Protein AF-A0A098E8P6-F1 (afdb_monomer_lite)

Organism: NCBI:txid717931

Radius of gyration: 12.78 Å; chains: 1; bounding box: 30×28×33 Å

Foldseek 3Di:
DDAQDDPDVQKGWHQQAFQARRDIKIWGFDDDPNDTFIEIACAQLAADPVCLVVVHHDQPDPRGDHPVSSSVSSVVCLVGHQWYNYNDDDIDGD

InterPro domains:
  IPR036866 Ribonuclease Z/Hydroxyacylglutathione hydrolase-like [G3DSA:3.60.15.10] (1-94)
  IPR036866 Ribonuclease Z/Hydroxyacylglutathione hydrolase-like [SSF56281] (2-93)

Sequence (94 aa):
MHDGEQIAEGVTVMYTPGHTAEHASLVLDTIVSGFKAKIVVAGDAIVSPSYYFLDRVWKFNGDFYSEEEAKRSIAKIKEIANYIIPGHGSIFTK

Secondary structure (DSSP, 8-state):
--TT-EEETTEEEEE-TTSSTT-EEEEEEEEETTEEEEEEEEEGGG--HHHHHTT-----STT---HHHHHHHHHHHHHH-SEEEESSS--EE-

pLDDT: mean 96.89, std 3.61, range [70.62, 98.75]

Structure (mmCIF, N/CA/C/O backbone):
data_AF-A0A098E8P6-F1
#
_entry.id   AF-A0A098E8P6-F1
#
loop_
_atom_site.group_PDB
_atom_site.id
_atom_site.type_symbol
_atom_site.label_atom_id
_atom_site.label_alt_id
_atom_site.label_comp_id
_atom_site.label_asym_id
_atom_site.labe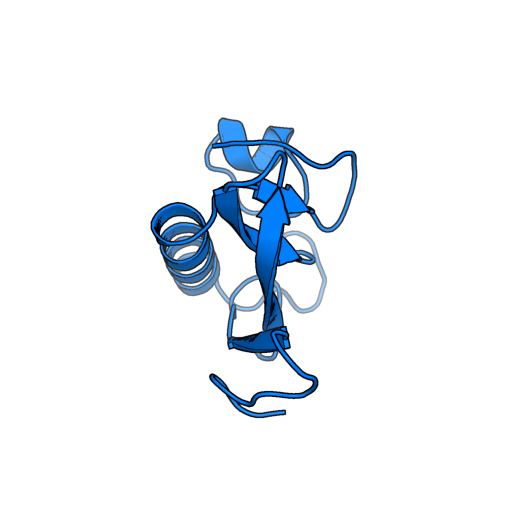l_entity_id
_atom_site.label_seq_id
_atom_site.pdbx_PDB_ins_code
_atom_site.Cartn_x
_atom_site.Cartn_y
_atom_site.Cartn_z
_atom_site.occupancy
_atom_site.B_iso_or_equiv
_atom_site.auth_seq_id
_atom_site.auth_comp_id
_atom_site.auth_asym_id
_atom_site.auth_atom_id
_atom_site.pdbx_PDB_model_num
ATOM 1 N N . MET A 1 1 ? -2.913 -15.284 -4.718 1.00 70.62 1 MET A N 1
ATOM 2 C CA . MET A 1 1 ? -3.909 -14.431 -4.041 1.00 70.62 1 MET A CA 1
ATOM 3 C C . MET A 1 1 ? -4.513 -13.530 -5.095 1.00 70.62 1 MET A C 1
ATOM 5 O O . MET A 1 1 ? -3.827 -13.256 -6.069 1.00 70.62 1 MET A O 1
ATOM 9 N N . HIS A 1 2 ? -5.767 -13.127 -4.952 1.00 89.25 2 HIS A N 1
ATOM 10 C CA . HIS A 1 2 ? -6.473 -12.282 -5.916 1.00 89.25 2 HIS A CA 1
ATOM 11 C C . HIS A 1 2 ? -6.723 -10.886 -5.338 1.00 89.25 2 HIS A C 1
ATOM 13 O O . HIS A 1 2 ? -6.815 -10.715 -4.123 1.00 89.25 2 HIS A O 1
ATOM 19 N N . ASP A 1 3 ? -6.828 -9.875 -6.201 1.00 94.94 3 ASP A N 1
ATOM 20 C CA . ASP A 1 3 ? -7.212 -8.531 -5.767 1.00 94.94 3 ASP A CA 1
ATOM 21 C C . ASP A 1 3 ? -8.608 -8.551 -5.127 1.00 94.94 3 ASP A C 1
ATOM 23 O O . ASP A 1 3 ? -9.534 -9.164 -5.662 1.00 94.94 3 ASP A O 1
ATOM 27 N N . GLY A 1 4 ? -8.749 -7.920 -3.962 1.00 96.56 4 GLY A N 1
ATOM 28 C CA . GLY A 1 4 ? -9.986 -7.920 -3.179 1.00 96.56 4 GLY A CA 1
ATOM 29 C C . GLY A 1 4 ? -10.267 -9.212 -2.402 1.00 96.56 4 GLY A C 1
ATOM 30 O O . GLY A 1 4 ? -11.308 -9.307 -1.753 1.00 96.56 4 GLY A O 1
ATOM 31 N N . GLU A 1 5 ? -9.375 -10.207 -2.432 1.00 97.81 5 GLU A N 1
ATOM 32 C CA . GLU A 1 5 ? -9.537 -11.444 -1.664 1.00 97.81 5 GLU A CA 1
ATOM 33 C C . GLU A 1 5 ? -9.449 -11.168 -0.155 1.00 97.81 5 GLU A C 1
ATOM 35 O O . GLU A 1 5 ? -8.455 -10.628 0.336 1.00 97.81 5 GLU A O 1
ATOM 40 N N . GLN A 1 6 ? -10.475 -11.563 0.601 1.00 98.00 6 GLN A N 1
ATOM 41 C CA . GLN A 1 6 ? -10.440 -11.522 2.060 1.00 98.00 6 GLN A CA 1
ATOM 42 C C . GLN A 1 6 ? -9.746 -12.778 2.597 1.00 98.00 6 GLN A C 1
ATOM 44 O O . GLN A 1 6 ? -10.272 -13.882 2.480 1.00 98.00 6 GLN A O 1
ATOM 49 N N . ILE A 1 7 ? -8.573 -12.603 3.205 1.00 97.69 7 ILE A N 1
ATOM 50 C CA . ILE A 1 7 ? -7.730 -13.713 3.687 1.00 97.69 7 ILE A CA 1
ATOM 51 C C . ILE A 1 7 ? -7.885 -13.979 5.190 1.00 97.69 7 ILE A C 1
ATOM 53 O O . ILE A 1 7 ? -7.486 -15.032 5.682 1.00 97.69 7 ILE A O 1
ATOM 57 N N . ALA A 1 8 ? -8.465 -13.027 5.920 1.00 97.62 8 ALA A N 1
ATOM 58 C CA . ALA A 1 8 ? -8.898 -13.160 7.306 1.00 97.62 8 ALA A CA 1
ATOM 59 C C . ALA A 1 8 ? -9.996 -12.123 7.598 1.00 97.62 8 ALA A C 1
ATOM 61 O O . ALA A 1 8 ? -10.205 -11.190 6.817 1.00 97.62 8 ALA A O 1
ATOM 62 N N . GLU A 1 9 ? -10.693 -12.255 8.727 1.00 97.44 9 GLU A N 1
ATOM 63 C CA . GLU A 1 9 ? -11.675 -11.252 9.151 1.00 97.44 9 GLU A CA 1
ATOM 64 C C . GLU A 1 9 ? -11.024 -9.860 9.229 1.00 97.44 9 GLU A C 1
ATOM 66 O O . GLU A 1 9 ? -10.001 -9.671 9.886 1.00 97.44 9 GLU A O 1
ATOM 71 N N . GLY A 1 10 ? -11.592 -8.896 8.500 1.00 97.94 10 GLY A N 1
ATOM 72 C CA . GLY A 1 10 ? -11.062 -7.533 8.407 1.00 97.94 10 GLY A CA 1
ATOM 73 C C . GLY A 1 10 ? -9.749 -7.375 7.625 1.00 97.94 10 GLY A C 1
ATOM 74 O O . GLY A 1 10 ? -9.231 -6.265 7.590 1.00 97.94 10 GLY A O 1
ATOM 75 N N . VAL A 1 11 ? -9.211 -8.421 6.982 1.00 98.50 11 VAL A N 1
ATOM 76 C CA . VAL A 1 11 ? -7.953 -8.360 6.210 1.00 98.50 11 VAL A CA 1
ATOM 77 C C . VAL A 1 11 ? -8.202 -8.715 4.747 1.00 98.50 11 VAL A C 1
ATOM 79 O O . VAL A 1 11 ? -8.544 -9.853 4.423 1.00 98.50 11 VAL A O 1
ATOM 82 N N . THR A 1 12 ? -7.986 -7.745 3.858 1.00 98.69 12 THR A N 1
ATOM 83 C CA . THR A 1 12 ? -8.215 -7.882 2.411 1.00 98.69 12 THR A CA 1
ATOM 84 C C . THR A 1 12 ? -6.931 -7.635 1.627 1.00 98.69 12 THR A C 1
ATOM 86 O O . THR A 1 12 ? -6.178 -6.712 1.937 1.00 98.69 12 THR A O 1
ATOM 89 N N . VAL A 1 13 ? -6.681 -8.445 0.603 1.00 98.56 13 VAL A N 1
ATOM 90 C CA . VAL A 1 13 ? -5.574 -8.269 -0.342 1.00 98.56 13 VAL A CA 1
ATOM 91 C C . VAL A 1 13 ? -5.900 -7.132 -1.309 1.00 98.56 13 VAL A C 1
ATOM 93 O O . VAL A 1 13 ? -6.999 -7.066 -1.852 1.00 98.56 13 VAL A O 1
ATOM 96 N N . MET A 1 14 ? -4.935 -6.247 -1.547 1.00 98.50 14 MET A N 1
ATOM 97 C CA . MET A 1 14 ? -5.013 -5.187 -2.550 1.00 98.50 14 MET A CA 1
ATOM 98 C C . MET A 1 14 ? -3.801 -5.271 -3.470 1.00 98.50 14 MET A C 1
ATOM 100 O O . MET A 1 14 ? -2.669 -5.091 -3.026 1.00 98.50 14 MET A O 1
ATOM 104 N N . TYR A 1 15 ? -4.023 -5.501 -4.758 1.00 98.12 15 TYR A N 1
ATOM 105 C CA . TYR A 1 15 ? -2.962 -5.519 -5.756 1.00 98.12 15 TYR A CA 1
ATOM 106 C C . TYR A 1 15 ? -2.358 -4.122 -5.926 1.00 98.12 15 TYR A C 1
ATOM 108 O O . TYR A 1 15 ? -3.041 -3.128 -6.224 1.00 98.12 15 TYR A O 1
ATOM 116 N N . THR A 1 16 ? -1.041 -4.063 -5.761 1.00 98.31 16 THR A N 1
ATOM 117 C CA . THR A 1 16 ? -0.243 -2.839 -5.801 1.00 98.31 16 THR A CA 1
ATOM 118 C C . THR A 1 16 ? 0.984 -3.007 -6.701 1.00 98.31 16 THR A C 1
ATOM 120 O O . THR A 1 16 ? 2.112 -2.797 -6.247 1.00 98.31 16 THR A O 1
ATOM 123 N N . PRO A 1 17 ? 0.788 -3.366 -7.989 1.00 98.00 17 PRO A N 1
ATOM 124 C CA . PRO A 1 17 ? 1.887 -3.575 -8.921 1.00 98.00 17 PRO A CA 1
ATOM 125 C C . PRO A 1 17 ? 2.719 -2.302 -9.092 1.00 98.00 17 PRO A C 1
ATOM 127 O O . PRO A 1 17 ? 2.229 -1.179 -8.943 1.00 98.00 17 PRO A O 1
ATOM 130 N N . GLY A 1 18 ? 3.991 -2.487 -9.431 1.00 97.81 18 GLY A N 1
ATOM 131 C CA . GLY A 1 18 ? 4.912 -1.401 -9.754 1.00 97.81 18 GLY A CA 1
ATOM 132 C C . GLY A 1 18 ? 6.309 -1.652 -9.215 1.00 97.81 18 GLY A C 1
ATOM 133 O O . GLY A 1 18 ? 7.254 -1.699 -10.000 1.00 97.81 18 GLY A O 1
ATOM 134 N N . HIS A 1 19 ? 6.428 -1.891 -7.902 1.00 97.56 19 HIS A N 1
ATOM 135 C CA . HIS A 1 19 ? 7.692 -2.338 -7.309 1.00 97.56 19 HIS A CA 1
ATOM 136 C C . HIS A 1 19 ? 8.098 -3.709 -7.863 1.00 97.56 19 HIS A C 1
ATOM 138 O O . HIS A 1 19 ? 9.222 -3.873 -8.317 1.00 97.56 19 HIS A O 1
ATOM 144 N N . THR A 1 20 ? 7.143 -4.638 -7.931 1.00 97.94 20 THR A N 1
ATOM 145 C CA . THR A 1 20 ? 7.201 -5.863 -8.741 1.00 97.94 20 THR A CA 1
ATOM 146 C C . THR A 1 20 ? 5.845 -6.054 -9.436 1.00 97.94 20 THR A C 1
ATOM 148 O O . THR A 1 20 ? 4.884 -5.338 -9.127 1.00 97.94 20 THR A O 1
ATOM 151 N N . ALA A 1 21 ? 5.752 -6.965 -10.409 1.00 97.31 21 ALA A N 1
ATOM 152 C CA . ALA A 1 21 ? 4.517 -7.179 -11.178 1.00 97.31 21 ALA A CA 1
ATOM 153 C C . ALA A 1 21 ? 3.376 -7.756 -10.322 1.00 97.31 21 ALA A C 1
ATOM 155 O O . ALA A 1 21 ? 2.230 -7.342 -10.458 1.00 97.31 21 ALA A O 1
ATOM 156 N N . GLU A 1 22 ? 3.713 -8.652 -9.395 1.00 96.81 22 GLU A N 1
ATOM 157 C CA . GLU A 1 22 ? 2.763 -9.357 -8.523 1.00 96.81 22 GLU A CA 1
ATOM 158 C C . GLU A 1 22 ? 2.706 -8.755 -7.109 1.00 96.81 22 GLU A C 1
ATOM 160 O O . GLU A 1 22 ? 2.259 -9.404 -6.163 1.00 96.81 22 GLU A O 1
ATOM 165 N N . HIS A 1 23 ? 3.212 -7.530 -6.930 1.00 97.81 23 HIS A N 1
ATOM 166 C CA . HIS A 1 23 ? 3.229 -6.892 -5.620 1.00 97.81 23 HIS A CA 1
ATOM 167 C C . HIS A 1 23 ? 1.795 -6.679 -5.107 1.00 97.81 23 HIS A C 1
ATOM 169 O O . HIS A 1 23 ? 0.924 -6.174 -5.821 1.00 97.81 23 HIS A O 1
ATOM 175 N N . ALA A 1 24 ? 1.566 -7.016 -3.839 1.00 98.31 24 ALA A N 1
ATOM 176 C CA . ALA A 1 24 ? 0.300 -6.805 -3.155 1.00 98.31 24 ALA A CA 1
ATOM 177 C C . ALA A 1 24 ? 0.522 -6.178 -1.776 1.00 98.31 24 ALA A C 1
ATOM 179 O O . ALA A 1 24 ? 1.527 -6.405 -1.104 1.00 98.31 24 ALA A O 1
ATOM 180 N N . SER A 1 25 ? -0.454 -5.388 -1.356 1.00 98.62 25 SER A N 1
ATOM 181 C CA . SER A 1 25 ? -0.569 -4.791 -0.033 1.00 98.62 25 SER A CA 1
ATOM 182 C C . SER A 1 25 ? -1.756 -5.416 0.702 1.00 98.62 25 SER A C 1
ATOM 184 O O . SER A 1 25 ? -2.617 -6.049 0.090 1.00 98.62 25 SER A O 1
ATOM 186 N N . LEU A 1 26 ? -1.832 -5.217 2.016 1.00 98.75 26 LEU A N 1
ATOM 187 C CA . LEU A 1 26 ? -2.985 -5.641 2.813 1.00 98.75 26 LEU A CA 1
ATOM 188 C C . LEU A 1 26 ? -3.742 -4.426 3.332 1.00 98.75 26 LEU A C 1
ATOM 190 O O . LEU A 1 26 ? -3.137 -3.480 3.837 1.00 98.75 26 LEU A O 1
ATOM 194 N N . VAL A 1 27 ? -5.066 -4.477 3.242 1.00 98.75 27 VAL A N 1
ATOM 195 C CA . VAL A 1 27 ? -5.985 -3.505 3.832 1.00 98.75 27 VAL A CA 1
ATOM 196 C C . VAL A 1 27 ? -6.596 -4.130 5.075 1.00 98.75 27 VAL A C 1
ATOM 198 O O . VAL A 1 27 ? -7.220 -5.187 4.998 1.00 98.75 27 VAL A O 1
ATOM 201 N N . LEU A 1 28 ? -6.404 -3.471 6.214 1.00 98.56 28 LEU A N 1
ATOM 202 C CA . LEU A 1 28 ? -6.919 -3.893 7.505 1.00 98.56 28 LEU A CA 1
ATOM 203 C C . LEU A 1 28 ? -8.028 -2.937 7.935 1.00 98.56 28 LEU A C 1
ATOM 205 O O . LEU A 1 28 ? -7.769 -1.759 8.194 1.00 98.56 28 LEU A O 1
ATOM 209 N N . ASP A 1 29 ? -9.245 -3.453 8.039 1.00 98.31 29 ASP A N 1
ATOM 210 C CA . ASP A 1 29 ? -10.376 -2.772 8.656 1.00 98.31 29 ASP A CA 1
ATOM 211 C C . ASP A 1 29 ? -10.337 -3.003 10.169 1.00 98.31 29 ASP A C 1
ATOM 213 O O . ASP A 1 29 ? -10.467 -4.130 10.645 1.00 98.31 29 ASP A O 1
ATOM 217 N N . THR A 1 30 ? -10.129 -1.938 10.945 1.00 96.88 30 THR A N 1
ATOM 218 C CA . THR A 1 30 ? -9.950 -2.039 12.400 1.00 96.88 30 THR A CA 1
ATOM 219 C C . THR A 1 30 ? -10.531 -0.841 13.152 1.00 96.88 30 THR A C 1
ATOM 221 O O . THR A 1 30 ? -11.078 0.091 12.559 1.00 96.88 30 THR A O 1
ATOM 224 N N . ILE A 1 31 ? -10.425 -0.872 14.481 1.00 96.62 31 ILE A N 1
ATOM 225 C CA . ILE A 1 31 ? -10.762 0.231 15.375 1.00 96.62 31 ILE A CA 1
ATOM 226 C C . ILE A 1 31 ? -9.477 0.790 15.988 1.00 96.62 31 ILE A C 1
ATOM 228 O O . ILE A 1 31 ? -8.757 0.083 16.689 1.00 96.62 31 ILE A O 1
ATOM 232 N N . VAL A 1 32 ? -9.220 2.080 15.783 1.00 94.88 32 VAL A N 1
ATOM 233 C CA . VAL A 1 32 ? -8.137 2.820 16.446 1.00 94.88 32 VAL A CA 1
ATOM 234 C C . VAL A 1 32 ? -8.770 3.892 17.322 1.00 94.88 32 VAL A C 1
ATOM 236 O O . VAL A 1 32 ? -9.561 4.706 16.848 1.00 94.88 32 VAL A O 1
ATOM 239 N N . SER A 1 33 ? -8.461 3.871 18.620 1.00 94.56 33 SER A N 1
ATOM 240 C CA . SER A 1 33 ? -8.993 4.833 19.601 1.00 94.56 33 SER A CA 1
ATOM 241 C C . SER A 1 33 ? -10.528 4.954 19.595 1.00 94.56 33 SER A C 1
ATOM 243 O O . SER A 1 33 ? -11.069 6.036 19.795 1.00 94.56 33 SER A O 1
ATOM 245 N N . GLY A 1 34 ? -11.237 3.848 19.343 1.00 96.62 34 GLY A N 1
ATOM 246 C CA . GLY A 1 34 ? -12.706 3.806 19.299 1.00 96.62 34 GLY A CA 1
ATOM 247 C C . GLY A 1 34 ? -13.338 4.174 17.950 1.00 96.62 34 GLY A C 1
ATOM 248 O O . GLY A 1 34 ? -14.555 4.076 17.815 1.00 96.62 34 GLY A O 1
ATOM 249 N N . PHE A 1 35 ? -12.547 4.535 16.936 1.00 96.69 35 PHE A N 1
ATOM 250 C CA . PHE A 1 35 ? -13.036 4.893 15.602 1.00 96.69 35 PHE A CA 1
ATOM 251 C C . PHE A 1 35 ? -12.631 3.862 14.551 1.00 96.69 35 PHE A C 1
ATOM 253 O O . PHE A 1 35 ? -11.532 3.314 14.604 1.00 96.69 35 PHE A O 1
ATOM 260 N N . LYS A 1 36 ? -13.506 3.630 13.564 1.00 97.19 36 LYS A N 1
ATOM 261 C CA . LYS A 1 36 ? -13.173 2.821 12.384 1.00 97.19 36 LYS A CA 1
ATOM 262 C C . LYS A 1 36 ? -11.997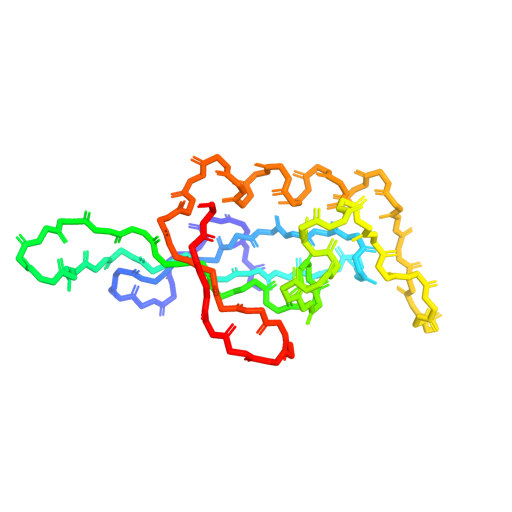 3.442 11.637 1.00 97.19 36 LYS A C 1
ATOM 264 O O . LYS A 1 36 ? -12.014 4.637 11.351 1.00 97.19 36 LYS A O 1
ATOM 269 N N . ALA A 1 37 ? -11.017 2.618 11.300 1.00 97.56 37 ALA A N 1
ATOM 270 C CA . ALA A 1 37 ? -9.832 3.008 10.562 1.00 97.56 37 ALA A CA 1
ATOM 271 C C . ALA A 1 37 ? -9.438 1.916 9.564 1.00 97.56 37 ALA A C 1
ATOM 273 O O . ALA A 1 37 ? -9.572 0.724 9.843 1.00 97.56 37 ALA A O 1
ATOM 274 N N . LYS A 1 38 ? -8.899 2.344 8.423 1.00 98.31 38 LYS A N 1
ATOM 275 C CA . LYS A 1 38 ? -8.195 1.494 7.465 1.00 98.31 38 LYS A CA 1
ATOM 276 C C . LYS A 1 38 ? -6.692 1.669 7.639 1.00 98.31 38 LYS A C 1
ATOM 278 O O . LYS A 1 38 ? -6.163 2.772 7.466 1.00 98.31 38 LYS A O 1
ATOM 283 N N . ILE A 1 39 ? -6.007 0.581 7.970 1.00 98.50 39 ILE A N 1
ATOM 284 C CA . ILE A 1 39 ? -4.543 0.514 7.972 1.00 98.50 39 ILE A CA 1
ATOM 285 C C . ILE A 1 39 ? -4.115 -0.222 6.710 1.00 98.50 39 ILE A C 1
ATOM 287 O O . ILE A 1 39 ? -4.624 -1.304 6.433 1.00 98.50 39 ILE A O 1
ATOM 291 N N . VAL A 1 40 ? -3.179 0.344 5.952 1.00 98.75 40 VAL A N 1
ATOM 292 C CA . VAL A 1 40 ? -2.594 -0.342 4.798 1.00 98.75 40 VAL A CA 1
ATOM 293 C C . VAL A 1 40 ? -1.179 -0.793 5.132 1.00 98.75 40 VAL A C 1
ATOM 295 O O . VAL A 1 40 ? -0.305 0.036 5.389 1.00 98.75 40 VAL A O 1
ATOM 2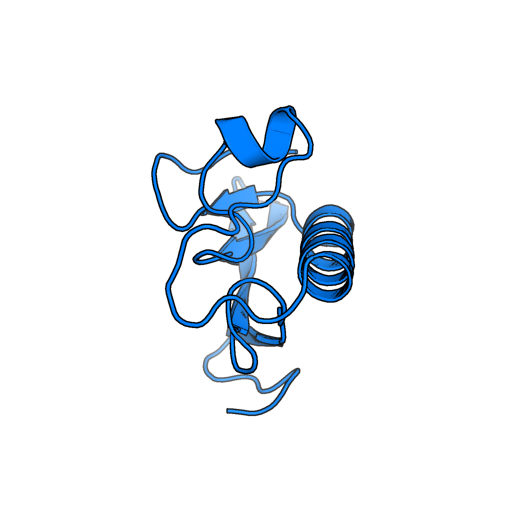98 N N . VAL A 1 41 ? -0.947 -2.106 5.106 1.00 98.62 41 VAL A N 1
ATOM 299 C CA . VAL A 1 41 ? 0.404 -2.682 5.089 1.00 98.62 41 VAL A CA 1
ATOM 300 C C . VAL A 1 41 ? 0.871 -2.646 3.646 1.00 98.62 41 VAL A C 1
ATOM 302 O O . VAL A 1 41 ? 0.464 -3.468 2.824 1.00 98.62 41 VAL A O 1
ATOM 305 N N . ALA A 1 42 ? 1.657 -1.625 3.325 1.00 98.38 42 ALA A N 1
ATOM 306 C CA . ALA A 1 42 ? 1.969 -1.267 1.954 1.00 98.38 42 ALA A CA 1
ATOM 307 C C . ALA A 1 42 ? 3.024 -2.177 1.323 1.00 98.38 42 ALA A C 1
ATOM 309 O O . ALA A 1 42 ? 3.042 -2.272 0.100 1.00 98.38 42 ALA A O 1
ATOM 310 N N . GLY A 1 43 ? 3.881 -2.833 2.114 1.00 97.75 43 GLY A N 1
ATOM 311 C CA . GLY A 1 43 ? 5.090 -3.459 1.575 1.00 97.75 43 GLY A CA 1
ATOM 312 C C . GLY A 1 43 ? 5.929 -2.425 0.819 1.00 97.75 43 GLY A C 1
ATOM 313 O O . GLY A 1 43 ? 5.905 -1.238 1.151 1.00 97.75 43 GLY A O 1
ATOM 314 N N . ASP A 1 44 ? 6.599 -2.837 -0.251 1.00 97.69 44 ASP A N 1
ATOM 315 C CA . ASP A 1 44 ? 7.468 -1.949 -1.028 1.00 97.69 44 ASP A CA 1
ATOM 316 C C . ASP A 1 44 ? 6.733 -1.134 -2.106 1.00 97.69 44 ASP A C 1
ATOM 318 O O . ASP A 1 44 ? 7.345 -0.309 -2.788 1.00 97.69 44 ASP A O 1
ATOM 322 N N . ALA A 1 45 ? 5.399 -1.240 -2.188 1.00 97.88 45 ALA A N 1
ATOM 323 C CA . ALA A 1 45 ? 4.587 -0.230 -2.875 1.00 97.88 45 ALA A CA 1
ATOM 324 C C . ALA A 1 45 ? 4.777 1.162 -2.239 1.00 97.88 45 ALA A C 1
ATOM 326 O O . ALA A 1 45 ? 4.744 2.173 -2.940 1.00 97.88 45 ALA A O 1
ATOM 327 N N . ILE A 1 46 ? 5.033 1.216 -0.922 1.00 98.25 46 ILE A N 1
ATOM 328 C CA . ILE A 1 46 ? 5.572 2.389 -0.223 1.00 98.25 46 ILE A CA 1
ATOM 329 C C . ILE A 1 46 ? 6.779 1.940 0.607 1.00 98.25 46 ILE A C 1
ATOM 331 O O . ILE A 1 46 ? 6.645 1.518 1.754 1.00 98.25 46 ILE A O 1
ATOM 335 N N . VAL A 1 47 ? 7.973 2.086 0.031 1.00 97.44 47 VAL A N 1
ATOM 336 C CA . VAL A 1 47 ? 9.237 1.624 0.633 1.00 97.44 47 VAL A CA 1
ATOM 337 C C . VAL A 1 47 ? 9.504 2.251 1.998 1.00 97.44 47 VAL A C 1
ATOM 339 O O . VAL A 1 47 ? 9.919 1.562 2.921 1.00 97.44 47 VAL A O 1
ATOM 342 N N . SER A 1 48 ? 9.289 3.559 2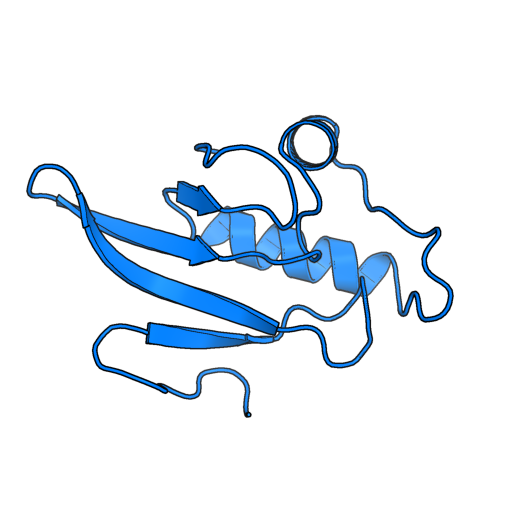.154 1.00 97.69 48 SER A N 1
ATOM 343 C CA . SER A 1 48 ? 9.510 4.249 3.427 1.00 97.69 48 SER A CA 1
ATOM 344 C C . SER A 1 48 ? 8.740 5.571 3.507 1.00 97.69 48 SER A C 1
ATOM 346 O O . SER A 1 48 ? 8.322 6.104 2.469 1.00 97.69 48 SER A O 1
ATOM 348 N N . PRO A 1 49 ? 8.591 6.164 4.710 1.00 97.75 49 PRO A N 1
ATOM 349 C CA . PRO A 1 49 ? 7.920 7.453 4.860 1.00 97.75 49 PRO A CA 1
ATOM 350 C C . PRO A 1 49 ? 8.602 8.565 4.052 1.00 97.75 49 PRO A C 1
ATOM 352 O O . PRO A 1 49 ? 7.932 9.408 3.466 1.00 97.75 49 PRO A O 1
ATOM 355 N N . SER A 1 50 ? 9.936 8.559 3.953 1.00 97.38 50 SER A N 1
ATOM 356 C CA . SER A 1 50 ? 10.662 9.586 3.196 1.00 97.38 50 SER A CA 1
ATOM 357 C C . SER A 1 50 ? 10.372 9.520 1.697 1.00 97.38 50 SER A C 1
ATOM 359 O O . SER A 1 50 ? 10.219 10.562 1.065 1.00 97.38 50 SER A O 1
ATOM 361 N N . TYR A 1 51 ? 10.237 8.320 1.127 1.00 97.19 51 TYR A N 1
ATOM 362 C CA . TYR A 1 51 ? 9.829 8.158 -0.270 1.00 97.19 51 TYR A CA 1
ATOM 363 C C . TYR A 1 51 ? 8.387 8.613 -0.486 1.00 97.19 51 TYR A C 1
ATOM 365 O O . TYR A 1 51 ? 8.116 9.326 -1.449 1.00 97.19 51 TYR A O 1
ATOM 373 N N . TYR A 1 52 ? 7.493 8.279 0.447 1.00 97.50 52 TYR A N 1
ATOM 374 C CA . TYR A 1 52 ? 6.099 8.712 0.407 1.00 97.50 52 TYR A CA 1
ATOM 375 C C . TYR A 1 52 ? 5.956 10.241 0.406 1.00 97.50 52 TYR A C 1
ATOM 377 O O . TYR A 1 52 ? 5.322 10.797 -0.490 1.00 97.50 52 TYR A O 1
ATOM 385 N N . PHE A 1 53 ? 6.567 10.930 1.378 1.00 96.81 53 PHE A N 1
ATOM 386 C CA . PHE A 1 53 ? 6.428 12.384 1.526 1.00 96.81 53 PHE A CA 1
ATOM 387 C C . PHE A 1 53 ? 7.133 13.177 0.419 1.00 96.81 53 PHE A C 1
ATOM 389 O O . PHE A 1 53 ? 6.751 14.310 0.142 1.00 96.81 53 PHE A O 1
ATOM 396 N N . LEU A 1 54 ? 8.142 12.590 -0.232 1.00 96.88 54 LEU A N 1
ATOM 397 C CA . LEU A 1 54 ? 8.820 13.186 -1.388 1.00 96.88 54 LEU A CA 1
ATOM 398 C C . LEU A 1 54 ? 8.182 12.804 -2.733 1.00 96.88 54 LEU A C 1
ATOM 400 O O . LEU A 1 54 ? 8.724 13.182 -3.771 1.00 96.88 54 LEU A O 1
ATOM 404 N N . ASP A 1 55 ? 7.085 12.041 -2.720 1.00 94.81 55 ASP A N 1
ATOM 405 C CA . ASP A 1 55 ? 6.408 11.502 -3.906 1.00 94.81 55 ASP A CA 1
ATOM 406 C C . ASP A 1 55 ? 7.363 10.743 -4.852 1.00 94.81 55 ASP A C 1
ATOM 408 O O . ASP A 1 55 ? 7.348 10.884 -6.077 1.00 94.81 55 ASP A O 1
ATOM 412 N N . ARG A 1 56 ? 8.255 9.940 -4.259 1.00 96.06 56 ARG A N 1
ATOM 413 C CA . ARG A 1 56 ? 9.264 9.145 -4.967 1.00 96.06 56 ARG A CA 1
ATOM 414 C C . ARG A 1 56 ? 8.890 7.672 -4.993 1.00 96.06 56 ARG A C 1
ATOM 416 O O . ARG A 1 56 ? 8.384 7.119 -4.023 1.00 96.06 56 ARG A O 1
ATOM 423 N N . VAL A 1 57 ? 9.268 7.019 -6.086 1.00 96.50 57 VAL A N 1
ATOM 424 C CA . VAL A 1 57 ? 9.209 5.563 -6.252 1.00 96.50 57 VAL A CA 1
ATOM 425 C C . VAL A 1 57 ? 10.632 5.015 -6.239 1.00 96.50 57 VAL A C 1
ATOM 427 O O . VAL A 1 57 ? 11.514 5.571 -6.899 1.00 96.50 57 VAL A O 1
ATOM 430 N N . TRP A 1 58 ? 10.861 3.927 -5.505 1.00 95.44 58 TRP A N 1
ATOM 431 C CA . TRP A 1 58 ? 12.105 3.164 -5.592 1.00 95.44 58 TRP A CA 1
ATOM 432 C C . TRP A 1 58 ? 12.090 2.276 -6.839 1.00 95.44 58 TRP A C 1
ATOM 434 O O . TRP A 1 58 ? 11.153 1.504 -7.021 1.00 95.44 58 TRP A O 1
ATOM 444 N N . LYS A 1 59 ? 13.126 2.379 -7.681 1.00 96.56 59 LYS A N 1
ATOM 445 C CA . LYS A 1 59 ? 13.190 1.699 -8.992 1.00 96.56 59 LYS A CA 1
ATOM 446 C C . LYS A 1 59 ? 14.445 0.850 -9.195 1.00 96.56 59 LYS A C 1
ATOM 448 O O . LYS A 1 59 ? 14.767 0.480 -10.316 1.00 96.56 59 LYS A O 1
ATOM 453 N N . PHE A 1 60 ? 15.214 0.640 -8.130 1.00 93.62 60 PHE A N 1
ATOM 454 C CA . PHE A 1 60 ? 16.562 0.073 -8.217 1.00 93.62 60 PHE A CA 1
ATOM 455 C C . PHE A 1 60 ? 16.618 -1.414 -7.827 1.00 93.62 60 PHE A C 1
ATOM 457 O O . PHE A 1 60 ? 17.708 -1.953 -7.658 1.00 93.62 60 PHE A O 1
ATOM 464 N N . ASN A 1 61 ? 15.471 -2.079 -7.651 1.00 91.88 61 ASN A N 1
ATOM 465 C CA . ASN A 1 61 ? 15.396 -3.535 -7.513 1.00 91.88 61 ASN A CA 1
ATOM 466 C C . ASN A 1 61 ? 15.486 -4.221 -8.888 1.00 91.88 61 ASN A C 1
ATOM 468 O O . ASN A 1 61 ? 15.079 -3.656 -9.902 1.00 91.88 61 ASN A O 1
ATOM 472 N N . GLY A 1 62 ? 16.047 -5.435 -8.927 1.00 95.12 62 GLY A N 1
ATOM 473 C CA . GLY A 1 62 ? 16.341 -6.150 -10.179 1.00 95.12 62 GLY A CA 1
ATOM 474 C C . GLY A 1 62 ? 15.107 -6.578 -10.983 1.00 95.12 62 GLY A C 1
ATOM 475 O O . GLY A 1 62 ? 15.219 -6.854 -12.172 1.00 95.12 62 GLY A O 1
ATOM 476 N N . ASP A 1 63 ? 13.944 -6.606 -10.343 1.00 95.25 63 ASP A N 1
ATOM 477 C CA . ASP A 1 63 ? 12.640 -6.989 -10.881 1.00 95.25 63 ASP A CA 1
ATOM 478 C C . ASP A 1 63 ? 11.637 -5.822 -10.867 1.00 95.25 63 ASP A C 1
ATOM 480 O O . ASP A 1 63 ? 10.421 -6.034 -10.836 1.00 95.25 63 ASP A O 1
ATOM 484 N N . PHE A 1 64 ? 12.143 -4.582 -10.899 1.00 97.75 64 PHE A N 1
ATOM 485 C CA . PHE A 1 64 ? 11.298 -3.397 -10.975 1.00 97.75 64 PHE A CA 1
ATOM 486 C C . PHE A 1 64 ? 10.356 -3.473 -12.178 1.00 97.75 64 PHE A C 1
ATOM 488 O O . PHE A 1 64 ? 10.799 -3.660 -13.313 1.00 97.75 64 PHE A O 1
ATOM 495 N N . TYR A 1 65 ? 9.055 -3.302 -11.933 1.00 97.88 65 TYR A N 1
ATOM 496 C CA . TYR A 1 65 ? 8.044 -3.548 -12.956 1.00 97.88 65 TYR A CA 1
ATOM 497 C C . TYR A 1 65 ? 7.656 -2.288 -13.730 1.00 97.88 65 TYR A C 1
ATOM 499 O O . TYR A 1 65 ? 7.783 -2.244 -14.952 1.00 97.88 65 TYR A O 1
ATOM 507 N N . SER A 1 66 ? 7.155 -1.258 -13.044 1.00 98.31 66 SER A N 1
ATOM 508 C CA . SER A 1 66 ? 6.664 -0.048 -13.710 1.00 98.31 66 SER A 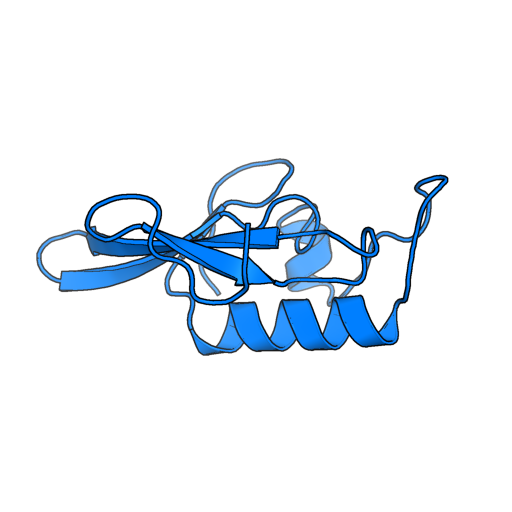CA 1
ATOM 509 C C . SER A 1 66 ? 6.503 1.114 -12.738 1.00 98.31 66 SER A C 1
ATOM 511 O O . SER A 1 66 ? 5.868 1.000 -11.690 1.00 98.31 66 SER A O 1
ATOM 513 N N . GLU A 1 67 ? 7.029 2.279 -13.119 1.00 97.81 67 GLU A N 1
ATOM 514 C CA . GLU A 1 67 ? 6.837 3.513 -12.354 1.00 97.81 67 GLU A CA 1
ATOM 515 C C . GLU A 1 67 ? 5.392 4.005 -12.410 1.00 97.81 67 GLU A C 1
ATOM 517 O O . GLU A 1 67 ? 4.886 4.534 -11.421 1.00 97.81 67 GLU A O 1
ATOM 522 N N . GLU A 1 68 ? 4.733 3.854 -13.555 1.00 98.31 68 GLU A N 1
ATOM 523 C CA . GLU A 1 68 ? 3.350 4.287 -13.722 1.00 98.31 68 GLU A CA 1
ATOM 524 C C . GLU A 1 68 ? 2.416 3.464 -12.832 1.00 98.31 68 GLU A C 1
ATOM 526 O O . GLU A 1 68 ? 1.610 4.031 -12.093 1.00 98.31 68 GLU A O 1
ATOM 531 N N . GLU A 1 69 ? 2.589 2.140 -12.826 1.00 98.44 69 GLU A N 1
ATOM 532 C CA . GLU A 1 69 ? 1.835 1.250 -11.941 1.00 98.44 69 GLU A CA 1
ATOM 533 C C . GLU A 1 69 ? 2.154 1.531 -10.474 1.00 98.44 69 GLU A C 1
ATOM 535 O O . GLU A 1 69 ? 1.233 1.649 -9.668 1.00 98.44 69 GLU A O 1
ATOM 540 N N . ALA A 1 70 ? 3.424 1.772 -10.125 1.00 98.44 70 ALA A N 1
ATOM 541 C CA . ALA A 1 70 ? 3.792 2.132 -8.758 1.00 98.44 70 ALA A CA 1
ATOM 542 C C . ALA A 1 70 ? 3.077 3.412 -8.297 1.00 98.44 70 ALA A C 1
ATOM 544 O O . ALA A 1 70 ? 2.524 3.453 -7.199 1.00 98.44 70 ALA A O 1
ATOM 545 N N . LYS A 1 71 ? 3.015 4.447 -9.145 1.00 98.31 71 LYS A N 1
ATOM 546 C CA . LYS A 1 71 ? 2.295 5.694 -8.838 1.00 98.31 71 LYS A CA 1
ATOM 547 C C . LYS A 1 71 ? 0.789 5.472 -8.693 1.00 98.31 71 LYS A C 1
ATOM 549 O O . LYS A 1 71 ? 0.195 6.005 -7.757 1.00 98.31 71 LYS A O 1
ATOM 554 N N . ARG A 1 72 ? 0.172 4.663 -9.563 1.00 98.44 72 ARG A N 1
ATOM 555 C CA . ARG A 1 72 ? -1.251 4.283 -9.452 1.00 98.44 72 ARG A CA 1
ATOM 556 C C . ARG A 1 72 ? -1.527 3.516 -8.158 1.00 98.44 72 ARG A C 1
ATOM 558 O O . ARG A 1 72 ? -2.510 3.791 -7.476 1.00 98.44 72 ARG A O 1
ATOM 565 N N . SER A 1 73 ? -0.645 2.593 -7.791 1.00 98.50 73 SER A N 1
ATOM 566 C CA . SER A 1 73 ? -0.714 1.825 -6.547 1.00 98.50 73 SER A CA 1
ATOM 567 C C . SER A 1 73 ? -0.590 2.719 -5.315 1.00 98.50 73 SER A C 1
ATOM 569 O O . SER A 1 73 ? -1.421 2.634 -4.414 1.00 98.50 73 SER A O 1
ATOM 571 N N . ILE A 1 74 ? 0.367 3.649 -5.303 1.00 98.25 74 ILE A N 1
ATOM 572 C CA . ILE A 1 74 ? 0.508 4.641 -4.229 1.00 98.25 74 ILE A CA 1
ATOM 573 C C . ILE A 1 74 ? -0.742 5.526 -4.130 1.00 98.25 74 ILE A C 1
ATOM 575 O O . ILE A 1 74 ? -1.207 5.789 -3.024 1.00 98.25 74 ILE A O 1
ATOM 579 N N . ALA A 1 75 ? -1.317 5.966 -5.255 1.00 98.19 75 ALA A N 1
ATOM 580 C CA . ALA A 1 75 ? -2.545 6.762 -5.260 1.00 98.19 75 ALA A CA 1
ATOM 581 C C . ALA A 1 75 ? -3.734 6.000 -4.648 1.00 98.19 75 ALA A C 1
ATOM 583 O O . ALA A 1 75 ? -4.411 6.545 -3.777 1.00 98.19 75 ALA A O 1
ATOM 584 N N . LYS A 1 76 ? -3.919 4.722 -5.017 1.00 97.94 76 LYS A N 1
ATOM 585 C CA . LYS A 1 76 ? -4.925 3.833 -4.407 1.00 97.94 76 LYS A CA 1
ATOM 586 C C . LYS A 1 76 ? -4.748 3.732 -2.886 1.00 97.94 76 LYS A C 1
ATOM 588 O O . LYS A 1 76 ? -5.714 3.866 -2.141 1.00 97.94 76 LYS A O 1
ATOM 593 N N . ILE A 1 77 ? -3.510 3.561 -2.409 1.00 98.44 77 ILE A N 1
ATOM 594 C CA . ILE A 1 77 ? -3.210 3.516 -0.967 1.00 98.44 77 ILE A CA 1
ATOM 595 C C . ILE A 1 77 ? -3.561 4.852 -0.290 1.00 98.44 77 ILE A C 1
ATOM 597 O O . ILE A 1 77 ? -4.230 4.856 0.744 1.00 98.44 77 ILE A O 1
ATOM 601 N N . LYS A 1 78 ? -3.136 5.985 -0.872 1.00 97.56 78 LYS A N 1
ATOM 602 C CA . LYS A 1 78 ? -3.383 7.345 -0.349 1.00 97.56 78 LYS A CA 1
ATOM 603 C C . LYS A 1 78 ? -4.876 7.646 -0.183 1.00 97.56 78 LYS A C 1
ATOM 605 O O . LYS A 1 78 ? -5.262 8.331 0.767 1.00 97.56 78 LYS A O 1
ATOM 610 N N . GLU A 1 79 ? -5.697 7.147 -1.101 1.00 98.06 79 GLU A N 1
ATOM 611 C CA . GLU A 1 79 ? -7.144 7.351 -1.097 1.00 98.06 79 GLU A CA 1
ATOM 612 C C . GLU A 1 79 ? -7.813 6.709 0.127 1.00 98.06 79 GLU A C 1
ATOM 614 O O . GLU A 1 79 ? -8.608 7.359 0.809 1.00 98.06 79 GLU A O 1
ATOM 619 N N . ILE A 1 80 ? -7.454 5.461 0.447 1.00 97.75 80 ILE A N 1
ATOM 620 C CA . ILE A 1 80 ? -8.179 4.661 1.446 1.00 97.75 80 ILE A CA 1
ATOM 621 C C . ILE A 1 80 ? -7.538 4.652 2.837 1.00 97.75 80 ILE A C 1
ATOM 623 O O . ILE A 1 80 ? -8.231 4.388 3.819 1.00 97.75 80 ILE A O 1
ATOM 627 N N . ALA A 1 81 ? -6.228 4.885 2.945 1.00 97.94 81 ALA A N 1
ATOM 628 C CA . ALA A 1 81 ? -5.504 4.677 4.193 1.00 97.94 81 ALA A CA 1
ATOM 629 C C . ALA A 1 81 ? -5.731 5.820 5.195 1.00 97.94 81 ALA A C 1
ATOM 631 O O . ALA A 1 81 ? -5.610 7.008 4.874 1.00 97.94 81 ALA A O 1
ATOM 632 N N . ASN A 1 82 ? -5.990 5.452 6.450 1.00 98.12 82 ASN A N 1
ATOM 633 C CA . ASN A 1 82 ? -5.805 6.342 7.596 1.00 98.12 82 ASN A CA 1
ATOM 634 C C . ASN A 1 82 ? -4.365 6.250 8.118 1.00 98.12 82 ASN A C 1
ATOM 636 O O . ASN A 1 82 ? -3.754 7.273 8.421 1.00 98.12 82 ASN A O 1
ATOM 640 N N . TYR A 1 83 ? -3.822 5.029 8.166 1.00 98.31 83 TYR A N 1
ATOM 641 C CA . TYR A 1 83 ? -2.446 4.737 8.565 1.00 98.31 83 TYR A CA 1
ATOM 642 C C . TYR A 1 83 ? -1.764 3.851 7.524 1.00 98.31 83 TYR A C 1
ATOM 644 O O . TYR A 1 83 ? -2.407 2.993 6.915 1.00 98.31 83 TYR A O 1
ATOM 652 N N . ILE A 1 84 ? -0.458 4.030 7.356 1.00 98.69 84 ILE A N 1
ATOM 653 C CA . ILE A 1 84 ? 0.363 3.280 6.406 1.00 98.69 84 ILE A CA 1
ATOM 654 C C . ILE A 1 84 ? 1.526 2.640 7.162 1.00 98.69 84 ILE A C 1
ATOM 656 O O . ILE A 1 84 ? 2.285 3.330 7.845 1.00 98.69 84 ILE A O 1
ATOM 660 N N . ILE A 1 85 ? 1.672 1.323 7.021 1.00 98.56 85 ILE A N 1
ATOM 661 C CA . ILE A 1 85 ? 2.860 0.574 7.438 1.00 98.56 85 ILE A CA 1
ATOM 662 C C . ILE A 1 85 ? 3.709 0.351 6.175 1.00 98.56 85 ILE A C 1
ATOM 664 O O . ILE A 1 85 ? 3.294 -0.432 5.315 1.00 98.56 85 ILE A O 1
ATOM 668 N N . PRO A 1 86 ? 4.839 1.064 6.013 1.00 98.56 86 PRO A N 1
ATOM 669 C CA . PRO A 1 86 ? 5.709 0.917 4.846 1.00 98.56 86 PRO A CA 1
ATOM 670 C C . PRO A 1 86 ? 6.498 -0.398 4.889 1.00 98.56 86 PRO A C 1
ATOM 672 O O . PRO A 1 86 ? 6.569 -1.044 5.935 1.00 98.56 86 PRO A O 1
ATOM 675 N N . GLY A 1 87 ? 7.142 -0.761 3.777 1.00 97.81 87 GLY A N 1
ATOM 676 C CA . GLY A 1 87 ? 8.085 -1.888 3.731 1.00 97.81 87 GLY A CA 1
ATOM 677 C C . GLY A 1 87 ? 9.261 -1.713 4.700 1.00 97.81 87 GLY A C 1
ATOM 678 O O . GLY A 1 87 ? 9.680 -2.661 5.365 1.00 97.81 87 GLY A O 1
ATOM 679 N N . HIS A 1 88 ? 9.734 -0.473 4.865 1.00 96.81 88 HIS A N 1
ATOM 680 C CA . HIS A 1 88 ? 10.808 -0.111 5.782 1.00 96.81 88 HIS A CA 1
ATOM 681 C C . HIS A 1 88 ? 10.494 1.147 6.603 1.00 96.81 88 HIS A C 1
ATOM 683 O O . HIS A 1 88 ? 10.084 2.190 6.086 1.00 96.81 88 HIS A O 1
ATOM 689 N N . GLY A 1 89 ? 10.800 1.079 7.900 1.00 95.81 89 GLY A N 1
ATOM 690 C CA . GLY A 1 89 ? 10.615 2.176 8.850 1.00 95.81 89 GLY A CA 1
ATOM 691 C C . GLY A 1 89 ? 9.319 2.067 9.653 1.00 95.81 89 GLY A C 1
ATOM 692 O O . GLY A 1 89 ? 8.694 1.012 9.723 1.00 95.81 89 GLY A O 1
ATOM 693 N N . SER A 1 90 ? 8.948 3.165 10.310 1.00 97.12 90 SER A N 1
ATOM 694 C CA . SER A 1 90 ? 7.804 3.204 11.226 1.00 97.12 90 SER A CA 1
ATOM 695 C C . SER A 1 90 ? 6.487 3.501 10.508 1.00 97.12 90 SER A C 1
ATOM 697 O O . SER A 1 90 ? 6.464 4.198 9.492 1.00 97.12 90 SER A O 1
ATOM 699 N N . ILE A 1 91 ? 5.386 3.022 11.093 1.00 97.69 91 ILE A N 1
ATOM 700 C CA . ILE A 1 91 ? 4.017 3.417 10.734 1.00 97.69 91 ILE A CA 1
ATOM 701 C C . ILE A 1 91 ? 3.856 4.944 10.756 1.00 97.69 91 ILE A C 1
ATOM 703 O O . ILE A 1 91 ? 4.399 5.621 11.632 1.00 97.69 91 ILE A O 1
ATOM 707 N N . PHE A 1 92 ? 3.095 5.483 9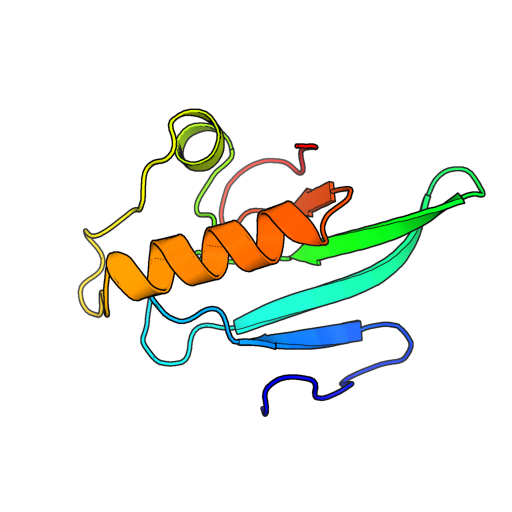.805 1.00 97.88 92 PHE A N 1
ATOM 708 C CA . PHE A 1 92 ? 2.825 6.917 9.690 1.00 97.88 92 PHE A CA 1
ATOM 709 C C . PHE A 1 92 ? 1.402 7.188 9.175 1.00 97.88 92 PHE A C 1
ATOM 711 O O . PHE A 1 92 ? 0.691 6.277 8.746 1.00 97.88 92 PHE A O 1
ATOM 718 N N . THR A 1 93 ? 0.975 8.449 9.243 1.00 94.75 93 THR A N 1
ATOM 719 C CA . THR A 1 93 ? -0.297 8.937 8.688 1.00 94.75 93 THR A CA 1
ATOM 720 C C . THR A 1 93 ? -0.045 9.799 7.458 1.00 94.75 93 THR A C 1
ATOM 722 O O . THR A 1 93 ? 1.037 10.372 7.320 1.00 94.75 93 THR A O 1
ATOM 725 N N . LYS A 1 94 ? -1.049 9.892 6.581 1.00 79.44 94 LYS A N 1
ATOM 726 C CA . LYS A 1 94 ? -1.007 10.782 5.414 1.00 79.44 94 LYS A CA 1
ATOM 727 C C . LYS A 1 94 ? -0.878 12.256 5.784 1.00 79.44 94 LYS A C 1
ATOM 729 O O . LYS A 1 94 ? -1.364 12.632 6.876 1.00 79.44 94 LYS A O 1
#